Protein AF-A0A075HKD6-F1 (afdb_monomer_lite)

Organism: NCBI:txid1456278

Foldseek 3Di:
DDDPVVVQADPVCRPDRPWAWEWADDPQWIKIWTWDWDDDVDIDIATDIDTHNDDQPAFKWKDAPVDPDDIDGDPDDDPRIDIHGYDYDPHDDCVNVRD

Structure (mmCIF, N/CA/C/O backbone):
data_AF-A0A075HKD6-F1
#
_entry.id   AF-A0A075HKD6-F1
#
loop_
_atom_site.group_PDB
_atom_site.id
_atom_site.type_symbol
_atom_site.label_atom_id
_atom_site.label_alt_id
_atom_site.label_comp_id
_atom_site.label_asym_id
_atom_site.label_entity_id
_atom_site.label_seq_id
_atom_site.pdbx_PDB_ins_code
_atom_site.Cartn_x
_atom_site.Cartn_y
_atom_site.Cartn_z
_atom_site.occupancy
_atom_site.B_iso_or_equiv
_atom_site.auth_seq_id
_atom_site.auth_comp_id
_atom_site.auth_asym_id
_atom_site.auth_atom_id
_atom_site.pdbx_PDB_model_num
ATOM 1 N N . MET A 1 1 ? 13.629 -11.324 3.973 1.00 39.91 1 MET A N 1
ATOM 2 C CA . MET A 1 1 ? 12.186 -10.999 3.957 1.00 39.91 1 MET A CA 1
ATOM 3 C C . MET A 1 1 ? 11.922 -10.218 2.681 1.00 39.91 1 MET A C 1
ATOM 5 O O . MET A 1 1 ? 12.647 -9.268 2.435 1.00 39.91 1 MET A O 1
ATOM 9 N N . GLY A 1 2 ? 11.014 -10.678 1.817 1.00 46.84 2 GLY A N 1
ATOM 10 C CA . GLY A 1 2 ? 10.784 -10.064 0.503 1.00 46.84 2 GLY A CA 1
ATOM 11 C C . GLY A 1 2 ? 9.996 -8.762 0.630 1.00 46.84 2 GLY A C 1
ATOM 12 O O . GLY A 1 2 ? 8.880 -8.779 1.142 1.00 46.84 2 GLY A O 1
ATOM 13 N N . SER A 1 3 ? 10.589 -7.645 0.208 1.00 57.44 3 SER A N 1
ATOM 14 C CA . SER A 1 3 ? 9.922 -6.341 0.180 1.00 57.44 3 SER A CA 1
ATOM 15 C C . SER A 1 3 ? 8.841 -6.317 -0.908 1.00 57.44 3 SER A C 1
ATOM 17 O O . SER A 1 3 ? 9.109 -6.747 -2.032 1.00 57.44 3 SER A O 1
ATOM 19 N N . LEU A 1 4 ? 7.644 -5.795 -0.593 1.00 58.00 4 LEU A N 1
ATOM 20 C CA . LEU A 1 4 ? 6.537 -5.603 -1.553 1.00 58.00 4 LEU A CA 1
ATOM 21 C C . LEU A 1 4 ? 7.004 -4.851 -2.802 1.00 58.00 4 LEU A C 1
ATOM 23 O O . LEU A 1 4 ? 6.572 -5.152 -3.904 1.00 58.00 4 LEU A O 1
ATOM 27 N N . THR A 1 5 ? 7.952 -3.943 -2.615 1.00 56.09 5 THR A N 1
ATOM 28 C CA . THR A 1 5 ? 8.621 -3.157 -3.641 1.00 56.09 5 THR A CA 1
ATOM 29 C C . THR A 1 5 ? 9.207 -3.979 -4.785 1.00 56.09 5 THR A C 1
ATOM 31 O O . THR A 1 5 ? 9.147 -3.584 -5.941 1.00 56.09 5 THR A O 1
ATOM 34 N N . ARG A 1 6 ? 9.784 -5.143 -4.474 1.00 61.59 6 ARG A N 1
ATOM 35 C CA . ARG A 1 6 ? 10.432 -5.993 -5.477 1.00 61.59 6 ARG A CA 1
ATOM 36 C C . ARG A 1 6 ? 9.415 -6.788 -6.303 1.00 61.59 6 ARG A C 1
ATOM 38 O O . ARG A 1 6 ? 9.776 -7.317 -7.343 1.00 61.59 6 ARG A O 1
ATOM 45 N N . LEU A 1 7 ? 8.169 -6.878 -5.828 1.00 59.56 7 LEU A N 1
ATOM 46 C CA . LEU A 1 7 ? 7.062 -7.542 -6.521 1.00 59.56 7 LEU A CA 1
ATOM 47 C C . LEU A 1 7 ? 6.334 -6.617 -7.505 1.00 59.56 7 LEU A C 1
ATOM 49 O O . LEU A 1 7 ? 5.563 -7.113 -8.313 1.00 59.56 7 LEU A O 1
ATOM 53 N N . THR A 1 8 ? 6.553 -5.302 -7.435 1.00 59.78 8 THR A N 1
ATOM 54 C CA . THR A 1 8 ? 5.838 -4.309 -8.258 1.00 59.78 8 THR A CA 1
ATOM 55 C C . THR A 1 8 ? 6.717 -3.668 -9.328 1.00 59.78 8 THR A C 1
ATOM 57 O O . THR A 1 8 ? 6.387 -2.591 -9.804 1.00 59.78 8 THR A O 1
ATOM 60 N N . TYR A 1 9 ? 7.870 -4.263 -9.637 1.00 63.22 9 TYR A N 1
ATOM 61 C CA . TYR A 1 9 ? 8.800 -3.750 -10.642 1.00 63.22 9 TYR A CA 1
ATOM 62 C C . TYR A 1 9 ? 8.5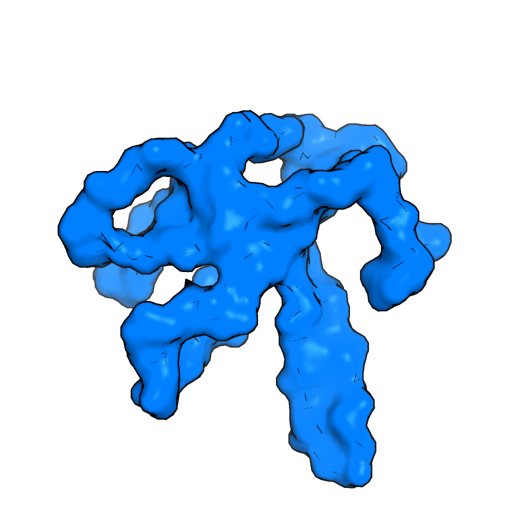04 -4.368 -12.012 1.00 63.22 9 TYR A C 1
ATOM 64 O O . TYR A 1 9 ? 8.600 -5.591 -12.146 1.00 63.22 9 TYR A O 1
ATOM 72 N N . ASP A 1 10 ? 8.200 -3.527 -13.003 1.00 63.88 10 ASP A N 1
ATOM 73 C CA . ASP A 1 10 ? 8.057 -3.909 -14.409 1.00 63.88 10 ASP A CA 1
ATOM 74 C C . ASP A 1 10 ? 9.299 -3.449 -15.211 1.00 63.88 10 ASP A C 1
ATOM 76 O O . ASP A 1 10 ? 9.588 -2.250 -15.275 1.00 63.88 10 ASP A O 1
ATOM 80 N N . PRO A 1 11 ? 10.084 -4.374 -15.798 1.00 60.41 11 PRO A N 1
ATOM 81 C CA . PRO A 1 11 ? 11.252 -4.027 -16.605 1.00 60.41 11 PRO A CA 1
ATOM 82 C C . PRO A 1 11 ? 10.916 -3.388 -17.964 1.00 60.41 11 PRO A C 1
ATOM 84 O O . PRO A 1 11 ? 11.810 -2.791 -18.566 1.00 60.41 11 PRO A O 1
ATOM 87 N N . GLU A 1 12 ? 9.685 -3.513 -18.466 1.00 61.28 12 GLU A N 1
ATOM 88 C CA . GLU A 1 12 ? 9.244 -2.906 -19.729 1.00 61.28 12 GLU A CA 1
ATOM 89 C C . GLU A 1 12 ? 8.784 -1.450 -19.547 1.00 61.28 12 GLU A C 1
ATOM 91 O O . GLU A 1 12 ? 8.893 -0.653 -20.482 1.00 61.28 12 GLU A O 1
ATOM 96 N N . LEU A 1 13 ? 8.354 -1.079 -18.335 1.00 59.00 13 LEU A N 1
ATOM 97 C CA . LEU A 1 13 ? 7.903 0.267 -17.962 1.00 59.00 13 LEU A CA 1
ATOM 98 C C . LEU A 1 13 ? 8.659 0.792 -16.723 1.00 59.00 13 LEU A C 1
ATOM 100 O O . LEU A 1 13 ? 8.064 1.068 -15.684 1.00 59.00 13 LEU A O 1
ATOM 104 N N . PRO A 1 14 ? 9.989 0.976 -16.808 1.00 57.00 14 PRO A N 1
ATOM 105 C CA . PRO A 1 14 ? 10.820 1.286 -15.642 1.00 57.00 14 PRO A CA 1
ATOM 106 C C . PRO A 1 14 ? 10.547 2.663 -15.007 1.00 57.00 14 PRO A C 1
ATOM 108 O O . PRO A 1 14 ? 10.969 2.893 -13.872 1.00 57.00 14 PRO A O 1
ATOM 111 N N . ASP A 1 15 ? 9.879 3.570 -15.728 1.00 52.12 15 ASP A N 1
ATOM 112 C CA . ASP A 1 15 ? 9.693 4.975 -15.343 1.00 52.12 15 ASP A CA 1
ATOM 113 C C . ASP A 1 15 ? 8.298 5.298 -14.764 1.00 52.12 15 ASP A C 1
ATOM 115 O O . ASP A 1 15 ? 8.110 6.388 -14.216 1.00 52.12 15 ASP A O 1
ATOM 119 N N . GLU A 1 16 ? 7.325 4.380 -14.825 1.00 53.34 16 GLU A N 1
ATOM 120 C CA . GLU A 1 16 ? 5.988 4.578 -14.249 1.00 53.34 16 GLU A CA 1
ATOM 121 C C . GLU A 1 16 ? 5.775 3.657 -13.036 1.00 53.34 16 GLU A C 1
ATOM 123 O O . GLU A 1 16 ? 5.943 2.443 -13.132 1.00 53.34 16 GLU A O 1
ATOM 128 N N . PRO A 1 17 ? 5.402 4.182 -11.853 1.00 55.12 17 PRO A N 1
ATOM 129 C CA . PRO A 1 17 ? 4.936 3.317 -10.784 1.00 55.12 17 PRO A CA 1
ATOM 130 C C . PRO A 1 17 ? 3.547 2.789 -11.162 1.00 55.12 17 PRO A C 1
ATOM 132 O O . PRO A 1 17 ? 2.545 3.464 -10.932 1.00 55.12 17 PRO A O 1
ATOM 135 N N . ASP A 1 18 ? 3.481 1.563 -11.684 1.00 65.56 18 ASP A N 1
ATOM 136 C CA . ASP A 1 18 ? 2.227 0.911 -12.107 1.00 65.56 18 ASP A CA 1
ATOM 137 C C . ASP A 1 18 ? 1.193 0.753 -10.984 1.00 65.56 18 ASP A C 1
ATOM 139 O O . ASP A 1 18 ? 0.015 0.468 -11.214 1.00 65.56 18 ASP A O 1
ATOM 143 N N . VAL A 1 19 ? 1.622 0.911 -9.730 1.00 79.94 19 VAL A N 1
ATOM 144 C CA . VAL A 1 19 ? 0.820 0.543 -8.569 1.00 79.94 19 VAL A CA 1
ATOM 145 C C . VAL A 1 19 ? 0.541 1.722 -7.647 1.00 79.94 19 VAL A C 1
ATOM 147 O O . VAL A 1 19 ? 1.419 2.445 -7.175 1.00 79.94 19 VAL A O 1
ATOM 150 N N . THR A 1 20 ? -0.736 1.855 -7.310 1.00 91.06 20 THR A N 1
ATOM 151 C CA . THR A 1 20 ? -1.212 2.710 -6.227 1.00 91.06 20 THR A CA 1
ATOM 152 C C . THR A 1 20 ? -1.432 1.872 -4.973 1.00 91.06 20 THR A C 1
ATOM 154 O O . THR A 1 20 ? -2.081 0.825 -5.017 1.00 91.06 20 THR A O 1
ATOM 157 N N . LEU A 1 21 ? -0.922 2.345 -3.834 1.00 95.50 21 LEU A N 1
ATOM 158 C CA . LEU A 1 21 ? -1.147 1.710 -2.541 1.00 95.50 21 LEU A CA 1
ATOM 159 C C . LEU A 1 21 ? -2.467 2.194 -1.936 1.00 95.50 21 LEU A C 1
ATOM 161 O O . LEU A 1 21 ? -2.648 3.377 -1.666 1.00 95.50 21 LEU A O 1
ATOM 165 N N . PHE A 1 22 ? -3.378 1.274 -1.648 1.00 96.00 22 PHE A N 1
ATOM 166 C CA . PHE A 1 22 ? -4.617 1.535 -0.927 1.00 96.00 22 PHE A CA 1
ATOM 167 C C . PHE A 1 22 ? -4.404 1.355 0.571 1.00 96.00 22 PHE A C 1
ATOM 169 O O . PHE A 1 22 ? -3.984 0.288 1.014 1.00 96.00 22 PHE A O 1
ATOM 176 N N . LEU A 1 23 ? -4.739 2.381 1.352 1.00 97.31 23 LEU A N 1
ATOM 177 C CA . LEU A 1 23 ? -4.628 2.394 2.808 1.00 97.31 23 LEU A CA 1
ATOM 178 C C . LEU A 1 23 ? -6.015 2.478 3.453 1.00 97.31 23 LEU A C 1
ATOM 180 O O . LEU A 1 23 ? -6.787 3.386 3.157 1.00 97.31 23 LEU A O 1
ATOM 184 N N . PHE A 1 24 ? -6.334 1.584 4.385 1.00 96.62 24 PHE A N 1
ATOM 185 C CA . PHE A 1 24 ? -7.573 1.663 5.166 1.00 96.62 24 PHE A CA 1
ATOM 186 C C . PHE A 1 24 ? -7.448 0.995 6.534 1.00 96.62 24 PHE A C 1
ATOM 188 O O . PHE A 1 24 ? -6.626 0.107 6.750 1.00 96.62 24 PHE A O 1
ATOM 195 N N . SER A 1 25 ? -8.299 1.407 7.472 1.00 95.75 25 SER A N 1
ATOM 196 C CA . SER A 1 25 ? -8.411 0.752 8.777 1.00 95.75 25 SER A CA 1
ATOM 197 C C . SER A 1 25 ? -9.248 -0.526 8.675 1.00 95.75 25 SER A C 1
ATOM 199 O O . SER A 1 25 ? -10.304 -0.545 8.038 1.00 95.75 25 SER A O 1
ATOM 201 N N . HIS A 1 26 ? -8.783 -1.600 9.313 1.00 95.19 26 HIS A N 1
ATOM 202 C CA . HIS A 1 26 ? -9.465 -2.889 9.375 1.00 95.19 26 HIS A CA 1
ATOM 203 C C . HIS A 1 26 ? -9.101 -3.644 10.666 1.00 95.19 26 HIS A C 1
ATOM 205 O O . HIS A 1 26 ? -7.928 -3.877 10.957 1.00 95.19 26 HIS A O 1
ATOM 211 N N . LYS A 1 27 ? -10.110 -4.046 11.457 1.00 91.06 27 LYS A N 1
ATOM 212 C CA . LYS A 1 27 ? -9.957 -4.845 12.698 1.00 91.06 27 LYS A CA 1
ATOM 213 C C . LYS A 1 27 ? -8.841 -4.315 13.634 1.00 91.06 27 LYS A C 1
ATOM 215 O O . LYS A 1 27 ? -8.008 -5.079 14.111 1.00 91.06 27 LYS A O 1
ATOM 220 N N . LYS A 1 28 ? -8.840 -2.998 13.908 1.00 91.81 28 LYS A N 1
ATOM 221 C CA . LYS A 1 28 ? -7.864 -2.260 14.755 1.00 91.81 28 LYS A CA 1
ATOM 222 C C . LYS A 1 28 ? -6.424 -2.179 14.216 1.00 91.81 28 LYS A C 1
ATOM 224 O O . LYS A 1 28 ? -5.540 -1.726 14.937 1.00 91.81 28 LYS A O 1
ATOM 229 N N . LYS A 1 29 ? -6.178 -2.608 12.980 1.00 95.44 29 LYS A N 1
ATOM 230 C CA . LYS A 1 29 ? -4.903 -2.437 12.274 1.00 95.44 29 LYS A CA 1
ATOM 231 C C . LYS A 1 29 ? -5.118 -1.578 11.036 1.00 95.44 29 LYS A C 1
ATOM 233 O O . LYS A 1 29 ? -6.249 -1.389 10.589 1.00 95.44 29 LYS A O 1
ATOM 238 N N . TRP A 1 30 ? -4.027 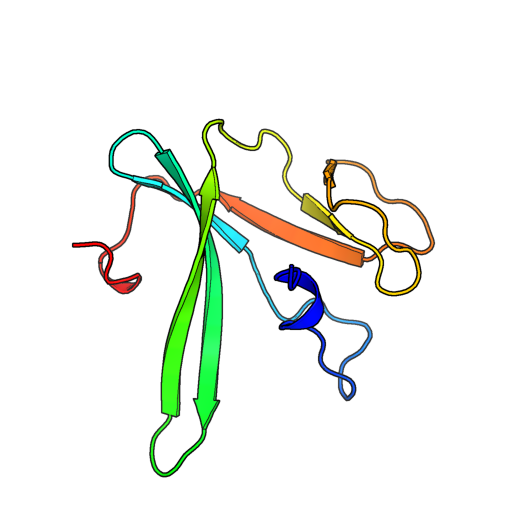-1.094 10.471 1.00 96.75 30 TRP A N 1
ATOM 239 C CA . TRP A 1 30 ? -4.028 -0.452 9.166 1.00 96.75 30 TRP A CA 1
ATOM 240 C C . TRP A 1 30 ? -3.606 -1.461 8.115 1.00 96.75 30 TRP A C 1
ATOM 242 O O . TRP A 1 30 ? -2.665 -2.216 8.325 1.00 96.75 30 TRP A O 1
ATOM 252 N N . VAL A 1 31 ? -4.327 -1.514 7.008 1.00 97.00 31 VAL A N 1
ATOM 253 C CA . VAL A 1 31 ? -3.995 -2.353 5.862 1.00 97.00 31 VAL A CA 1
ATOM 254 C C . VAL A 1 31 ? -3.504 -1.433 4.766 1.00 97.00 31 VAL A C 1
ATOM 256 O O . VAL A 1 31 ? -4.202 -0.481 4.425 1.00 97.00 31 VAL A O 1
ATOM 259 N N . ILE A 1 32 ? -2.318 -1.724 4.242 1.00 96.88 32 ILE A N 1
ATOM 260 C CA . ILE A 1 32 ? -1.784 -1.081 3.046 1.00 96.88 32 ILE A CA 1
ATOM 261 C C . ILE A 1 32 ? -1.435 -2.155 2.023 1.00 96.88 32 ILE A C 1
ATOM 263 O O . ILE A 1 32 ? -0.829 -3.170 2.372 1.00 96.88 32 ILE A O 1
ATOM 267 N N . GLY A 1 33 ? -1.845 -1.955 0.778 1.00 95.12 33 GLY A N 1
ATOM 268 C CA . GLY A 1 33 ? -1.632 -2.938 -0.274 1.00 95.12 33 GLY A CA 1
ATOM 269 C C . GLY A 1 33 ? -1.975 -2.417 -1.655 1.00 95.12 33 GLY A C 1
ATOM 270 O O . GLY A 1 33 ? -2.474 -1.307 -1.794 1.00 95.12 33 GLY A O 1
ATOM 271 N N . TYR A 1 34 ? -1.738 -3.230 -2.670 1.00 93.94 34 TYR A N 1
ATOM 272 C CA . TYR A 1 34 ? -2.040 -2.927 -4.065 1.00 93.94 34 TYR A CA 1
ATOM 273 C C . TYR A 1 34 ? -2.763 -4.109 -4.706 1.00 93.94 34 TYR A C 1
ATOM 275 O O . TYR A 1 34 ? -2.747 -5.230 -4.186 1.00 93.94 34 TYR A O 1
ATOM 283 N N . ILE A 1 35 ? -3.425 -3.843 -5.827 1.00 91.12 35 ILE A N 1
ATOM 284 C CA . ILE A 1 35 ? -4.056 -4.878 -6.641 1.00 91.12 35 ILE A CA 1
ATOM 285 C C . ILE A 1 35 ? -3.074 -5.261 -7.744 1.00 91.12 35 ILE A C 1
ATOM 287 O O . ILE A 1 35 ? -2.510 -4.387 -8.392 1.00 91.12 35 ILE A O 1
ATOM 291 N N . THR A 1 36 ? -2.877 -6.557 -7.944 1.00 88.94 36 THR A N 1
ATOM 292 C CA . THR A 1 36 ? -2.178 -7.114 -9.105 1.00 88.94 36 THR A CA 1
ATOM 293 C C . THR A 1 36 ? -3.099 -8.085 -9.829 1.00 88.94 36 THR A C 1
ATOM 295 O O . THR A 1 36 ? -4.121 -8.504 -9.277 1.00 88.94 36 THR A O 1
ATOM 298 N N . SER A 1 37 ? -2.723 -8.467 -11.040 1.00 87.31 37 SER A N 1
ATOM 299 C CA . SER A 1 37 ? -3.368 -9.529 -11.798 1.00 87.31 37 SER A CA 1
ATOM 300 C C . SER A 1 37 ? -2.341 -10.559 -12.233 1.00 87.31 37 SER A C 1
ATOM 302 O O . SER A 1 37 ? -1.205 -10.212 -12.540 1.00 87.31 37 SER A O 1
ATOM 304 N N . ILE A 1 38 ? -2.756 -11.819 -12.283 1.00 84.94 38 ILE A N 1
ATOM 305 C CA . ILE A 1 38 ? -2.008 -12.877 -12.957 1.00 84.94 38 ILE A CA 1
ATOM 306 C C . ILE A 1 38 ? -2.864 -13.333 -14.131 1.00 84.94 38 ILE A C 1
ATOM 308 O O . ILE A 1 38 ? -4.050 -13.619 -13.948 1.00 84.94 38 ILE A O 1
ATOM 312 N N . ASP A 1 39 ? -2.259 -13.356 -15.314 1.00 85.94 39 ASP A N 1
ATOM 313 C CA . ASP A 1 39 ? -2.896 -13.817 -16.542 1.00 85.94 39 ASP A CA 1
ATOM 314 C C . ASP A 1 39 ? -2.595 -15.311 -16.743 1.00 85.94 39 ASP A C 1
ATOM 316 O O . ASP A 1 39 ? -1.430 -15.719 -16.783 1.00 85.94 39 ASP A O 1
ATOM 320 N N . PHE A 1 40 ? -3.645 -16.130 -16.787 1.00 82.69 40 PHE A N 1
ATOM 321 C CA . PHE A 1 40 ? -3.587 -17.558 -17.114 1.00 82.69 40 PHE A CA 1
ATOM 322 C C . PHE A 1 40 ? -4.508 -17.815 -18.321 1.00 82.69 40 PHE A C 1
ATOM 324 O O . PHE A 1 40 ? -4.355 -17.164 -19.347 1.00 82.69 40 PHE A O 1
ATOM 331 N N . ASP A 1 41 ? -5.467 -18.742 -18.213 1.00 86.81 41 ASP A N 1
ATOM 332 C CA . ASP A 1 41 ? -6.574 -18.866 -19.173 1.00 86.81 41 ASP A CA 1
ATOM 333 C C . ASP A 1 41 ? -7.677 -17.814 -18.908 1.00 86.81 41 ASP A C 1
ATOM 335 O O . ASP A 1 41 ? -8.411 -17.440 -19.818 1.00 86.81 41 ASP A O 1
ATOM 339 N N . ASP A 1 42 ? -7.754 -17.316 -17.666 1.00 88.75 42 ASP A N 1
ATOM 340 C CA . ASP A 1 42 ? -8.589 -16.202 -17.206 1.00 88.75 42 ASP A CA 1
ATOM 341 C C . ASP A 1 42 ? -7.731 -15.230 -16.368 1.00 88.75 42 ASP A C 1
ATOM 343 O O . ASP A 1 42 ? -6.780 -15.648 -15.697 1.00 88.75 42 ASP A O 1
ATOM 347 N N . ILE A 1 43 ? -8.101 -13.942 -16.332 1.00 87.81 43 ILE A N 1
ATOM 348 C CA . ILE A 1 43 ? -7.425 -12.932 -15.499 1.00 87.81 43 ILE A CA 1
ATOM 349 C C . ILE A 1 43 ? -7.890 -13.056 -14.046 1.00 87.81 43 ILE A C 1
ATOM 351 O O . ILE A 1 43 ? -9.066 -12.848 -13.730 1.00 87.81 43 ILE A O 1
ATOM 355 N N . VAL A 1 44 ? -6.949 -13.308 -13.134 1.00 88.56 44 VAL A N 1
ATOM 356 C CA . VAL A 1 44 ? -7.222 -13.364 -11.693 1.00 88.56 44 VAL A CA 1
ATOM 357 C C . VAL A 1 44 ? -6.608 -12.161 -10.990 1.00 88.56 44 VAL A C 1
ATOM 359 O O . VAL A 1 44 ? -5.405 -11.929 -11.081 1.00 88.56 44 VAL A O 1
ATOM 362 N N . TYR A 1 45 ? -7.427 -11.416 -10.244 1.00 88.00 45 TYR A N 1
ATOM 363 C CA . TYR A 1 45 ? -6.985 -10.265 -9.456 1.00 88.00 45 TYR A CA 1
ATOM 364 C C . TYR A 1 45 ? -6.699 -10.641 -8.001 1.00 88.00 45 TYR A C 1
ATOM 366 O O . TYR A 1 45 ? -7.496 -11.318 -7.349 1.00 88.00 45 TYR A O 1
ATOM 374 N N . PHE A 1 46 ? -5.599 -10.119 -7.462 1.00 89.50 46 PHE A N 1
ATOM 375 C CA . PHE A 1 46 ? -5.171 -10.342 -6.084 1.00 89.50 46 PHE A CA 1
ATOM 376 C C . PHE A 1 46 ? -4.894 -9.019 -5.386 1.00 89.50 46 PHE A C 1
ATOM 378 O O . PHE A 1 46 ? -4.250 -8.130 -5.940 1.00 89.50 46 PHE A O 1
ATOM 385 N N . PHE A 1 47 ? -5.336 -8.907 -4.135 1.00 93.19 47 PHE A N 1
ATOM 386 C CA . PHE A 1 47 ? -4.955 -7.802 -3.266 1.00 93.19 47 PHE A CA 1
ATOM 387 C C . PHE A 1 47 ? -3.769 -8.222 -2.391 1.00 93.19 47 PHE A C 1
ATOM 389 O O . PHE A 1 47 ? -3.933 -8.978 -1.432 1.00 93.19 47 PHE A O 1
ATOM 396 N N . ASN A 1 48 ? -2.574 -7.733 -2.722 1.00 92.88 48 ASN A N 1
ATOM 397 C CA . ASN A 1 48 ? -1.358 -7.966 -1.945 1.00 92.88 48 ASN A CA 1
ATOM 398 C C . ASN A 1 48 ? -1.223 -6.884 -0.884 1.00 92.88 48 ASN A C 1
ATOM 400 O O . ASN A 1 48 ? -1.153 -5.702 -1.215 1.00 92.88 48 ASN A O 1
ATOM 404 N N . TYR A 1 49 ? -1.176 -7.270 0.391 1.00 95.12 49 TYR A N 1
ATOM 405 C CA . TYR A 1 49 ? -1.194 -6.301 1.481 1.00 95.12 49 TYR A CA 1
ATOM 406 C C . TYR A 1 49 ? -0.366 -6.723 2.692 1.00 95.12 49 TYR A C 1
ATOM 408 O O . TYR A 1 49 ? -0.116 -7.902 2.941 1.00 95.12 49 TYR A O 1
ATOM 416 N N . VAL A 1 50 ? -0.015 -5.728 3.503 1.00 95.06 50 VAL A N 1
ATOM 417 C CA . VAL A 1 50 ? 0.543 -5.901 4.847 1.00 95.06 50 VAL A CA 1
ATOM 418 C C . VAL A 1 50 ? -0.325 -5.192 5.880 1.00 95.06 50 VAL A C 1
ATOM 420 O O . VAL A 1 50 ? -1.140 -4.323 5.55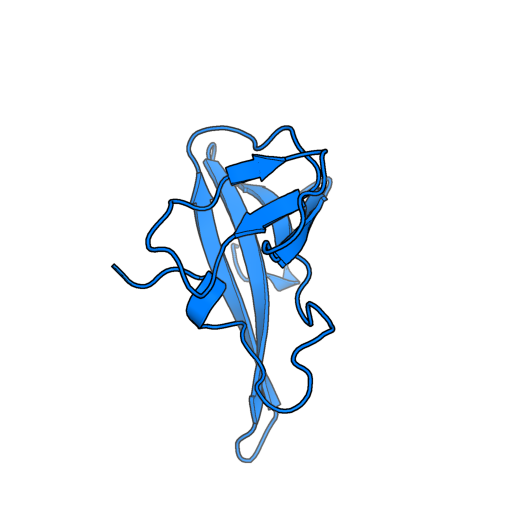8 1.00 95.06 50 VAL A O 1
ATOM 423 N N . LYS A 1 51 ? -0.166 -5.586 7.146 1.00 95.38 51 LYS A N 1
ATOM 424 C CA . LYS A 1 51 ? -0.828 -4.947 8.286 1.00 95.38 51 LYS A CA 1
ATOM 425 C C . LYS A 1 51 ? 0.179 -4.104 9.055 1.00 95.38 51 LYS A C 1
ATOM 427 O O . LYS A 1 51 ? 1.250 -4.588 9.399 1.00 95.38 51 LYS A O 1
ATOM 432 N N . LEU A 1 52 ? -0.208 -2.876 9.359 1.00 95.19 52 LEU A N 1
ATOM 433 C CA . LEU A 1 52 ? 0.553 -1.917 10.139 1.00 95.19 52 LEU A CA 1
ATOM 434 C C . LEU A 1 52 ? -0.145 -1.662 11.474 1.00 95.19 52 LEU A C 1
ATOM 436 O O . LEU A 1 52 ? -1.378 -1.647 11.576 1.00 95.19 52 LEU A O 1
ATOM 440 N N . ASP A 1 53 ? 0.661 -1.420 12.501 1.00 95.44 53 ASP A N 1
ATOM 441 C CA . ASP A 1 53 ? 0.169 -1.065 13.833 1.00 95.44 53 ASP A CA 1
ATOM 442 C C . ASP A 1 53 ? -0.275 0.395 13.928 1.00 95.44 53 ASP A C 1
ATOM 444 O O . ASP A 1 53 ? -1.114 0.735 14.762 1.00 95.44 53 ASP A O 1
ATOM 448 N N . LYS A 1 54 ? 0.282 1.258 13.075 1.00 94.56 54 LYS A N 1
ATOM 449 C CA . LYS A 1 54 ? 0.046 2.702 13.065 1.00 94.56 54 LYS A CA 1
ATOM 450 C C . LYS A 1 54 ? -0.324 3.171 11.665 1.00 94.56 54 LYS A C 1
ATOM 452 O O . LYS A 1 54 ? 0.073 2.559 10.677 1.00 94.56 54 LYS A O 1
ATOM 457 N N . GLU A 1 55 ? -1.077 4.262 11.611 1.00 94.94 55 GLU A N 1
ATOM 458 C CA . GLU A 1 55 ? -1.450 4.917 10.362 1.00 94.94 55 GLU A CA 1
ATOM 459 C C . GLU A 1 55 ? -0.225 5.597 9.723 1.00 94.94 55 GLU A C 1
ATOM 461 O O . GLU A 1 55 ? 0.417 6.416 10.389 1.00 94.94 55 GLU A O 1
ATOM 466 N N . PRO A 1 56 ? 0.099 5.313 8.450 1.00 93.75 56 PRO A N 1
ATOM 467 C CA . PRO A 1 56 ? 0.997 6.151 7.665 1.00 93.75 56 PRO A CA 1
ATOM 468 C C . PRO A 1 56 ? 0.405 7.546 7.466 1.00 93.75 56 PRO A C 1
ATOM 470 O O . PRO A 1 56 ? -0.724 7.686 7.004 1.00 93.75 56 PRO A O 1
ATOM 473 N N . THR A 1 57 ? 1.170 8.586 7.786 1.00 91.69 57 THR A N 1
ATOM 474 C CA . THR A 1 57 ? 0.691 9.978 7.721 1.00 91.69 57 THR A CA 1
ATOM 475 C C . THR A 1 57 ? 1.078 10.709 6.442 1.00 91.69 57 THR A C 1
ATOM 477 O O . THR A 1 57 ? 0.606 11.822 6.221 1.00 91.69 57 THR A O 1
ATOM 480 N N . LYS A 1 58 ? 1.938 10.116 5.608 1.00 96.81 58 LYS A N 1
ATOM 481 C CA . LYS A 1 58 ? 2.488 10.772 4.419 1.00 96.81 58 LYS A CA 1
ATOM 482 C C . LYS A 1 58 ? 2.003 10.116 3.119 1.00 96.81 58 LYS A C 1
ATOM 484 O O . LYS A 1 58 ? 1.736 8.913 3.125 1.00 96.81 58 LYS A O 1
ATOM 489 N N . PRO A 1 59 ? 1.878 10.892 2.026 1.00 95.44 59 PRO A N 1
ATOM 490 C CA . PRO A 1 59 ? 1.161 10.470 0.825 1.00 95.44 59 PRO A CA 1
ATOM 491 C C . PRO A 1 59 ? 1.951 9.548 -0.107 1.00 95.44 59 PRO A C 1
ATOM 493 O O . PRO A 1 59 ? 1.355 9.006 -1.031 1.00 95.44 59 PRO A O 1
ATOM 496 N N . PHE A 1 60 ? 3.253 9.348 0.109 1.00 95.38 60 PHE A N 1
ATOM 497 C CA . PHE A 1 60 ? 4.071 8.464 -0.721 1.00 95.38 60 PHE A CA 1
ATOM 498 C C . PHE A 1 60 ? 4.852 7.464 0.122 1.00 95.38 60 PHE A C 1
ATOM 500 O O . PHE A 1 60 ? 5.264 7.772 1.239 1.00 95.38 60 PHE A O 1
ATOM 507 N N . LEU A 1 61 ? 5.096 6.282 -0.437 1.00 94.38 61 LEU A N 1
ATOM 508 C CA . LEU A 1 61 ? 6.102 5.341 0.040 1.00 94.38 61 LEU A CA 1
ATOM 509 C C . LEU A 1 61 ? 7.342 5.468 -0.849 1.00 94.38 61 LEU A C 1
ATOM 511 O O . LEU A 1 61 ? 7.298 5.105 -2.022 1.00 94.38 61 LEU A O 1
ATOM 515 N N . GLN A 1 62 ? 8.431 5.986 -0.290 1.00 93.06 62 GLN A N 1
ATOM 516 C CA . GLN A 1 62 ? 9.737 6.045 -0.935 1.00 93.06 62 GLN A CA 1
ATOM 517 C C . GLN A 1 62 ? 10.460 4.711 -0.788 1.00 93.06 62 GLN A C 1
ATOM 519 O O . GLN A 1 62 ? 10.506 4.147 0.308 1.00 93.06 62 GLN A O 1
ATOM 524 N N . TYR A 1 63 ? 11.092 4.257 -1.864 1.00 89.81 63 TYR A N 1
ATOM 525 C CA . TYR A 1 63 ? 11.898 3.044 -1.873 1.00 89.81 63 TYR A CA 1
ATOM 526 C C . TYR A 1 63 ? 13.073 3.141 -2.853 1.00 89.81 63 TYR A C 1
ATOM 528 O O . TYR A 1 63 ? 13.100 4.001 -3.733 1.00 89.81 63 TYR A O 1
ATOM 536 N N . SER A 1 64 ? 14.054 2.251 -2.691 1.00 86.19 64 SER A N 1
ATOM 537 C CA . SER A 1 64 ? 15.173 2.073 -3.621 1.00 86.19 64 SER A CA 1
ATOM 538 C C . SER A 1 64 ? 15.214 0.626 -4.108 1.00 86.19 64 SER A C 1
ATOM 540 O O . SER A 1 64 ? 14.892 -0.291 -3.355 1.00 86.19 64 SER A O 1
ATOM 542 N N . LEU A 1 65 ? 15.595 0.430 -5.373 1.00 80.44 65 LEU A N 1
ATOM 543 C CA . LEU A 1 65 ? 15.905 -0.892 -5.934 1.00 80.44 65 LEU A CA 1
ATOM 544 C C . LEU A 1 65 ? 17.393 -1.246 -5.798 1.00 80.44 65 LEU A C 1
ATOM 546 O O . LEU A 1 65 ? 17.759 -2.409 -5.943 1.00 80.44 65 LEU A O 1
ATOM 550 N N . GLN A 1 66 ? 18.245 -0.243 -5.563 1.00 78.62 66 GLN A N 1
ATOM 551 C CA . GLN A 1 66 ? 19.705 -0.381 -5.554 1.00 78.62 66 GLN A CA 1
ATOM 552 C C . GLN A 1 66 ? 20.274 -0.495 -4.136 1.00 78.62 66 GLN A C 1
ATOM 554 O O . GLN A 1 66 ? 21.271 -1.182 -3.930 1.00 78.62 66 GLN A O 1
ATOM 559 N N . ASP A 1 67 ? 19.620 0.143 -3.164 1.00 76.31 67 ASP A N 1
ATOM 560 C CA . ASP A 1 67 ? 20.032 0.142 -1.763 1.00 76.31 67 ASP A CA 1
ATOM 561 C C . ASP A 1 67 ? 19.095 -0.737 -0.928 1.00 76.31 67 ASP A C 1
ATOM 563 O O . ASP A 1 67 ? 17.876 -0.629 -1.046 1.00 76.31 67 ASP A O 1
ATOM 567 N N . ASP A 1 68 ? 19.650 -1.507 0.011 1.00 77.00 68 ASP A N 1
ATOM 568 C CA . ASP A 1 68 ? 18.892 -2.320 0.984 1.00 77.00 68 ASP A CA 1
ATOM 569 C C . ASP A 1 68 ? 18.291 -1.469 2.128 1.00 77.00 68 ASP A C 1
ATOM 571 O O . ASP A 1 68 ? 18.216 -1.879 3.285 1.00 77.00 68 ASP A O 1
ATOM 575 N N . LYS A 1 69 ? 17.925 -0.218 1.825 1.00 81.56 69 LYS A N 1
ATOM 576 C CA . LYS A 1 69 ? 17.305 0.700 2.784 1.00 81.56 69 LYS A CA 1
ATOM 577 C C . LYS A 1 69 ? 15.828 0.374 2.934 1.00 81.56 69 LYS A C 1
ATOM 579 O O . LYS A 1 69 ? 15.115 0.180 1.948 1.00 81.56 69 LYS A O 1
ATOM 584 N N . ASP A 1 70 ? 15.356 0.432 4.174 1.00 86.75 70 ASP A N 1
ATOM 585 C CA . ASP A 1 70 ? 13.933 0.318 4.461 1.00 86.75 70 ASP A CA 1
ATOM 586 C C . ASP A 1 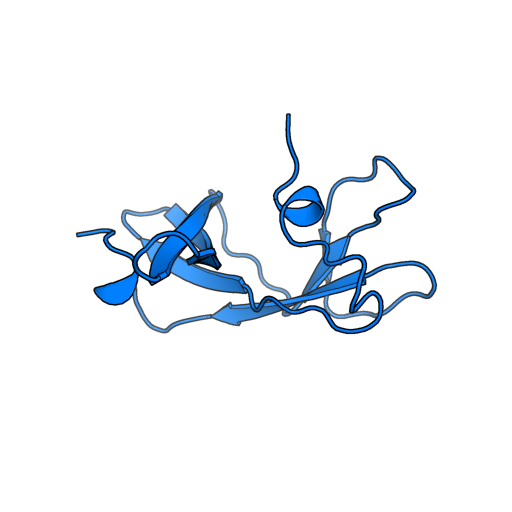70 ? 13.133 1.397 3.725 1.00 86.75 70 ASP A C 1
ATOM 588 O O . ASP A 1 70 ? 13.527 2.565 3.639 1.00 86.75 70 ASP A O 1
ATOM 592 N N . SER A 1 71 ? 11.975 0.994 3.204 1.00 90.00 71 SER A N 1
ATOM 593 C CA . SER A 1 71 ? 11.042 1.926 2.579 1.00 90.00 71 SER A CA 1
ATOM 594 C C . SER A 1 71 ? 10.429 2.839 3.636 1.00 90.00 71 SER A C 1
ATOM 596 O O . SER A 1 71 ? 10.016 2.384 4.705 1.00 90.00 71 SER A O 1
ATOM 598 N N . ILE A 1 72 ? 10.338 4.132 3.330 1.00 93.88 72 ILE A N 1
ATOM 599 C CA . ILE A 1 72 ? 9.838 5.144 4.264 1.00 93.88 72 ILE A CA 1
ATOM 600 C C . ILE A 1 72 ? 8.658 5.893 3.669 1.00 93.88 72 ILE A C 1
ATOM 602 O O . ILE A 1 72 ? 8.623 6.195 2.480 1.00 93.88 72 ILE A O 1
ATOM 606 N N . PHE A 1 73 ? 7.694 6.248 4.510 1.00 95.31 73 PHE A N 1
ATOM 607 C CA . PHE A 1 73 ? 6.648 7.167 4.087 1.00 95.31 73 PHE A CA 1
ATOM 608 C C . PHE A 1 73 ? 7.214 8.589 4.005 1.00 95.31 73 PHE A C 1
ATOM 610 O O . PHE A 1 73 ? 7.927 9.030 4.910 1.00 95.31 73 PHE A O 1
ATOM 617 N N . THR A 1 74 ? 6.900 9.312 2.931 1.00 95.50 74 THR A N 1
ATOM 618 C CA . THR A 1 74 ? 7.405 10.662 2.661 1.00 95.50 74 THR A CA 1
ATOM 619 C C . THR A 1 74 ? 6.402 11.521 1.887 1.00 95.50 74 THR A C 1
ATOM 621 O O . THR A 1 74 ? 5.437 11.045 1.295 1.00 95.50 74 THR A O 1
ATOM 624 N N . ASP A 1 75 ? 6.636 12.819 1.959 1.00 95.88 75 ASP A N 1
ATOM 625 C CA . ASP A 1 75 ? 5.979 13.931 1.279 1.00 95.88 75 ASP A CA 1
ATOM 626 C C . ASP A 1 75 ? 7.001 14.767 0.484 1.00 95.88 75 ASP A C 1
ATOM 628 O O . ASP A 1 75 ? 6.683 15.838 -0.023 1.00 95.88 75 ASP A O 1
ATOM 632 N N . SER A 1 76 ? 8.239 14.274 0.383 1.00 95.19 76 SER A N 1
ATOM 633 C CA . SER A 1 76 ? 9.349 14.915 -0.316 1.00 95.19 76 SER A CA 1
ATOM 634 C C . SER A 1 76 ? 9.996 13.954 -1.306 1.00 95.19 76 SER A C 1
ATOM 636 O O . SER A 1 76 ? 10.122 12.758 -1.030 1.00 95.19 76 SER A O 1
ATOM 638 N N . PHE A 1 77 ? 10.411 14.500 -2.448 1.00 92.69 77 PHE A N 1
ATOM 639 C CA . PHE A 1 77 ? 11.043 13.757 -3.531 1.00 92.69 77 PHE A CA 1
ATOM 640 C C . PHE A 1 77 ? 12.547 14.020 -3.550 1.00 92.69 77 PHE A C 1
ATOM 642 O O . PHE A 1 77 ? 13.005 15.152 -3.394 1.00 92.69 77 PHE A O 1
ATOM 649 N N . GLN A 1 78 ? 13.309 12.955 -3.747 1.00 90.69 78 GLN A N 1
ATOM 650 C CA . GLN A 1 78 ? 14.758 12.922 -3.793 1.00 90.69 78 GLN A CA 1
ATOM 651 C C . GLN A 1 78 ? 15.178 12.166 -5.046 1.00 90.69 78 GLN A C 1
ATOM 653 O O . GLN A 1 78 ? 14.599 11.140 -5.404 1.00 90.69 78 GLN A O 1
ATOM 658 N N . HIS A 1 79 ? 16.206 12.682 -5.712 1.00 87.50 79 HIS A N 1
ATOM 659 C CA . HIS A 1 79 ? 16.770 12.019 -6.876 1.00 87.50 79 HIS A CA 1
ATOM 660 C C . HIS A 1 79 ? 17.317 10.634 -6.493 1.00 87.50 79 HIS A C 1
ATOM 662 O O . HIS A 1 79 ? 17.925 10.479 -5.434 1.00 87.50 79 HIS A O 1
ATOM 668 N N . GLY A 1 80 ? 17.107 9.642 -7.360 1.00 85.06 80 GLY A N 1
ATOM 669 C CA . GLY A 1 80 ? 17.584 8.270 -7.154 1.00 85.06 80 GLY A CA 1
ATOM 670 C C . GLY A 1 80 ? 16.658 7.365 -6.333 1.00 85.06 80 GLY A C 1
ATOM 671 O O . GLY A 1 80 ? 17.022 6.221 -6.074 1.00 85.06 80 GLY A O 1
ATOM 672 N N . TYR A 1 81 ? 15.471 7.838 -5.943 1.00 88.69 81 TYR A N 1
ATOM 673 C CA . TYR A 1 81 ? 14.442 7.012 -5.310 1.00 88.69 81 TYR A CA 1
ATOM 674 C C . TYR A 1 81 ? 13.181 6.919 -6.167 1.00 88.69 81 TYR A C 1
ATOM 676 O O . TYR A 1 81 ? 12.895 7.792 -6.986 1.00 88.69 81 TYR A O 1
ATOM 684 N N . LEU A 1 82 ? 12.413 5.863 -5.919 1.00 88.19 82 LEU A N 1
ATOM 685 C CA . LEU A 1 82 ? 11.100 5.628 -6.502 1.00 88.19 82 LEU A CA 1
ATOM 686 C C . LEU A 1 82 ? 10.015 5.832 -5.443 1.00 88.19 82 LEU A C 1
ATOM 688 O O . LEU A 1 82 ? 10.271 5.744 -4.237 1.00 88.19 82 LEU A O 1
ATOM 692 N N . TYR A 1 83 ? 8.798 6.117 -5.904 1.00 90.88 83 TYR A N 1
ATOM 693 C CA . TYR A 1 83 ? 7.705 6.573 -5.051 1.00 90.88 83 TYR A CA 1
ATOM 694 C C . TYR A 1 83 ? 6.393 5.906 -5.447 1.00 90.88 83 TYR A C 1
ATOM 696 O O . TYR A 1 83 ? 5.954 6.039 -6.584 1.00 90.88 83 TYR A O 1
ATOM 70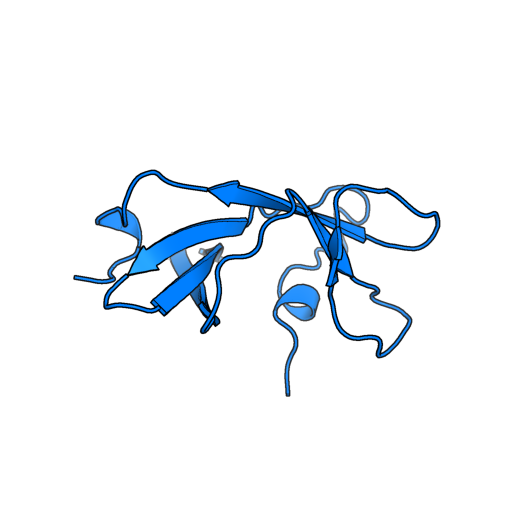4 N N . LEU A 1 84 ? 5.740 5.235 -4.495 1.00 92.75 84 LEU A N 1
ATOM 705 C CA . LEU A 1 84 ? 4.374 4.737 -4.677 1.00 92.75 84 LEU A CA 1
ATOM 706 C C . LEU A 1 84 ? 3.378 5.689 -4.009 1.00 92.75 84 LEU A C 1
ATOM 708 O O . LEU A 1 84 ? 3.535 5.963 -2.812 1.00 92.75 84 LEU A O 1
ATOM 712 N N . PRO A 1 85 ? 2.350 6.185 -4.719 1.00 94.44 85 PRO A N 1
ATOM 713 C CA . PRO A 1 85 ? 1.303 6.987 -4.101 1.00 94.44 85 PRO A CA 1
ATOM 714 C C . PRO A 1 85 ? 0.464 6.141 -3.138 1.00 94.44 85 PRO A C 1
ATOM 716 O O . PRO A 1 85 ? 0.148 4.980 -3.406 1.00 9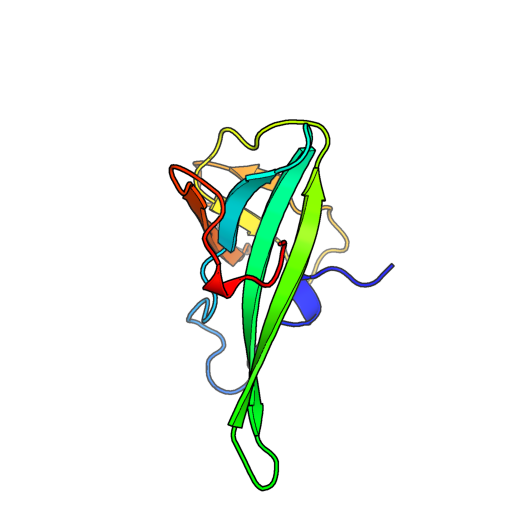4.44 85 PRO A O 1
ATOM 719 N N . VAL A 1 86 ? 0.074 6.742 -2.015 1.00 96.19 86 VAL A N 1
ATOM 720 C CA . VAL A 1 86 ? -0.761 6.136 -0.975 1.00 96.19 86 VAL A CA 1
ATOM 721 C C . VAL A 1 86 ? -2.125 6.818 -0.961 1.00 96.19 86 VAL A C 1
ATOM 723 O O . VAL A 1 86 ? -2.259 7.982 -0.587 1.00 96.19 86 VAL A O 1
ATOM 726 N N . ILE A 1 87 ? -3.165 6.072 -1.325 1.00 95.31 87 ILE A N 1
ATOM 727 C CA . ILE A 1 87 ? -4.552 6.529 -1.341 1.00 95.31 87 ILE A CA 1
ATOM 728 C C . ILE A 1 87 ? -5.287 5.961 -0.133 1.00 95.31 87 ILE A C 1
ATOM 730 O O . ILE A 1 87 ? -5.560 4.762 -0.032 1.00 95.31 87 ILE A O 1
ATOM 734 N N . LYS A 1 88 ? -5.640 6.849 0.797 1.00 95.94 88 LYS A N 1
ATOM 735 C CA . LYS A 1 88 ? -6.425 6.496 1.978 1.00 95.94 88 LYS A CA 1
ATOM 736 C C . LYS A 1 88 ? -7.906 6.376 1.626 1.00 95.94 88 LYS A C 1
ATOM 738 O O . LYS A 1 88 ? -8.546 7.348 1.232 1.00 95.94 88 LYS A O 1
ATOM 743 N N . LEU A 1 89 ? -8.473 5.197 1.844 1.00 95.44 89 LEU A N 1
ATOM 744 C CA . LEU A 1 89 ? -9.901 4.945 1.696 1.00 95.44 89 LEU A CA 1
ATOM 745 C C . LEU A 1 89 ? -10.633 5.227 3.010 1.00 95.44 89 LEU A C 1
ATOM 747 O O . LEU A 1 89 ? -10.124 4.972 4.104 1.00 95.44 89 LEU A O 1
ATOM 751 N N . LYS A 1 90 ? -11.874 5.712 2.902 1.00 93.06 90 LYS A N 1
ATOM 752 C CA . LYS A 1 90 ? -12.732 6.004 4.063 1.00 93.06 90 LYS A CA 1
ATOM 753 C C . LYS A 1 90 ? -13.020 4.753 4.907 1.00 93.06 90 LYS A C 1
ATOM 755 O O . LYS A 1 90 ? -13.173 4.853 6.121 1.00 93.06 90 LYS A O 1
ATOM 760 N N . SER A 1 91 ? -13.096 3.588 4.266 1.00 92.44 91 SER A N 1
ATOM 761 C CA . SER A 1 91 ? -13.358 2.292 4.895 1.00 92.44 91 SER A CA 1
ATOM 762 C C . SER A 1 91 ? -12.861 1.146 4.011 1.00 92.44 91 SER A C 1
ATOM 764 O O . SER A 1 91 ? -12.696 1.322 2.804 1.00 92.44 91 SER A O 1
ATOM 766 N N . CYS A 1 92 ? -12.676 -0.042 4.594 1.00 93.88 92 CYS A N 1
ATOM 767 C CA . CYS A 1 92 ? -12.411 -1.262 3.830 1.00 93.88 92 CYS A CA 1
ATOM 768 C C . CYS A 1 92 ? -13.559 -1.549 2.843 1.00 93.88 92 CYS A C 1
ATOM 770 O O . CYS A 1 92 ? -14.729 -1.550 3.234 1.00 93.88 92 CYS A O 1
ATOM 772 N N . HIS A 1 93 ? -13.226 -1.782 1.571 1.00 93.06 93 HIS A N 1
ATOM 773 C CA . HIS A 1 93 ? -14.185 -2.143 0.526 1.00 93.06 93 HIS A CA 1
ATOM 774 C C . HIS A 1 93 ? -14.215 -3.663 0.307 1.00 93.06 93 HIS A C 1
ATOM 776 O O . HIS A 1 93 ? -13.184 -4.329 0.387 1.00 93.06 93 HIS A O 1
ATOM 782 N N . LYS A 1 94 ? -15.389 -4.218 -0.029 1.00 92.06 94 LYS A N 1
ATOM 783 C CA . LYS A 1 94 ? -15.584 -5.672 -0.215 1.00 92.06 94 LYS A CA 1
ATOM 784 C C . LYS A 1 94 ? -14.687 -6.279 -1.298 1.00 92.06 94 LYS A C 1
ATOM 786 O O . LYS A 1 94 ? -14.358 -7.455 -1.215 1.00 92.06 94 LYS A O 1
ATOM 791 N N . ILE A 1 95 ? -14.266 -5.468 -2.270 1.00 90.25 95 ILE A N 1
ATOM 792 C CA . ILE A 1 95 ? -13.358 -5.872 -3.357 1.00 90.25 95 ILE A CA 1
ATOM 793 C C . ILE A 1 95 ? -12.022 -6.430 -2.849 1.00 90.25 95 ILE A C 1
ATOM 795 O O . ILE A 1 95 ? -11.409 -7.244 -3.523 1.00 90.25 95 ILE A O 1
ATOM 799 N N . PHE A 1 96 ? -11.590 -6.041 -1.645 1.00 91.56 96 PHE A N 1
ATOM 800 C CA . PHE A 1 96 ? -10.340 -6.528 -1.061 1.00 91.56 96 PHE A CA 1
ATOM 801 C C . PHE A 1 96 ? -10.469 -7.910 -0.408 1.00 91.56 96 PHE A C 1
ATOM 803 O O . PHE A 1 96 ? -9.481 -8.429 0.100 1.00 91.56 96 PHE A O 1
ATOM 810 N N . GLY A 1 97 ? -11.672 -8.496 -0.357 1.00 89.31 97 GLY A N 1
ATOM 811 C CA . GLY A 1 97 ? -11.884 -9.841 0.190 1.00 89.31 97 GLY A CA 1
ATOM 812 C C . GLY A 1 97 ? -11.637 -9.974 1.699 1.00 89.31 97 GLY A C 1
ATOM 813 O O . GLY A 1 97 ? -11.535 -11.086 2.205 1.00 89.31 97 GLY A O 1
ATOM 814 N N . LEU A 1 98 ? -11.555 -8.864 2.443 1.00 86.06 98 LEU A N 1
ATOM 815 C CA . LEU A 1 98 ? -11.259 -8.843 3.887 1.00 86.06 98 LEU A CA 1
ATOM 816 C C . LEU A 1 98 ? -12.513 -8.909 4.783 1.00 86.06 98 LEU A C 1
ATOM 818 O O . LEU A 1 98 ? -12.538 -8.295 5.851 1.00 86.06 98 LEU A O 1
ATOM 822 N N . GLY A 1 99 ? -13.542 -9.638 4.336 1.00 71.19 99 GLY A N 1
ATOM 823 C CA . GLY A 1 99 ? -14.817 -9.838 5.046 1.00 71.19 99 GLY A CA 1
ATOM 824 C C . GLY A 1 99 ? -14.695 -10.402 6.461 1.00 71.19 99 GLY A C 1
ATOM 825 O O . GLY A 1 99 ? -13.696 -11.085 6.791 1.00 71.19 99 GLY A O 1
#

Sequence (99 aa):
MGSLTRLTYDPELPDEPDVTLFLFSHKKKWVIGYITSIDFDDIVYFFNYVKLDKEPTKPFLQYSLQDDKDSIFTDSFQHGYLYLPVIKLKSCHKIFGLG

Radius of gyration: 14.17 Å; chains: 1; bounding box: 36×34×34 Å

Secondary structure (DSSP, 8-state):
---GGGGS--SSSTTS---PEEEEEETTEEEEEEEEEEESSSEEEEEEEEEESS---SSEEEE-SSS-PPPEEESS--TT-EEEEEEE-SS--GGG---

pLDDT: mean 84.92, std 14.18, range [39.91, 97.31]